Protein AF-A0A4R2CTI5-F1 (afdb_monomer)

Mean predicted aligned error: 12.17 Å

Foldseek 3Di:
DDDDDDLVNVLCVPVNPLLCPVVPPRPPVSVVVSVVSVVVVVQCVPVVSVVVVVVVVVVCPDVVVVVVVLVVVVPDPDQAEAEAEPQEPDDDHPPPHHYDYDYPDYGCCCVVPVVVVVVVVVVVVVVVVVVPDD

Radius of gyration: 20.15 Å; Cα contacts (8 Å, |Δi|>4): 91; chains: 1; bounding box: 47×41×54 Å

Structure (mmCIF, N/CA/C/O backbone):
data_AF-A0A4R2CTI5-F1
#
_entry.id   AF-A0A4R2CTI5-F1
#
loop_
_atom_site.group_PDB
_atom_site.id
_atom_site.type_symbol
_atom_site.label_atom_id
_atom_site.label_alt_id
_atom_site.label_comp_id
_atom_site.label_asym_id
_atom_site.label_entity_id
_atom_site.label_seq_id
_atom_site.pdbx_PDB_ins_code
_atom_site.Cartn_x
_atom_site.Cartn_y
_atom_site.Cartn_z
_atom_site.occupancy
_atom_site.B_iso_or_equiv
_atom_site.auth_seq_id
_atom_site.auth_comp_id
_atom_site.auth_asym_id
_atom_site.auth_atom_id
_atom_site.pdbx_PDB_model_num
ATOM 1 N N . MET A 1 1 ? 23.132 12.327 -16.224 1.00 40.50 1 MET A N 1
ATOM 2 C CA . MET A 1 1 ? 23.063 11.162 -17.136 1.00 40.50 1 MET A CA 1
ATOM 3 C C . MET A 1 1 ? 22.139 10.116 -16.523 1.00 40.50 1 MET A C 1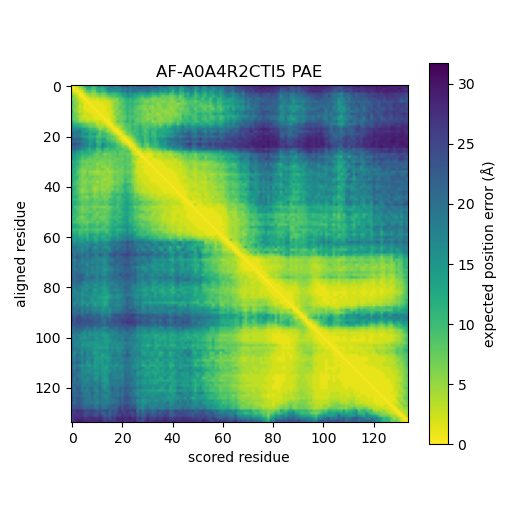
ATOM 5 O O . MET A 1 1 ? 22.465 9.605 -15.461 1.00 40.50 1 MET A O 1
ATOM 9 N N . LEU A 1 2 ? 20.987 9.822 -17.137 1.00 46.06 2 LEU A N 1
ATOM 10 C CA . LEU A 1 2 ? 20.134 8.698 -16.720 1.00 46.06 2 LEU A CA 1
ATOM 11 C C . LEU A 1 2 ? 20.838 7.384 -17.089 1.00 46.06 2 LEU A C 1
ATOM 13 O O . LEU A 1 2 ? 21.137 7.150 -18.261 1.00 46.06 2 LEU A O 1
ATOM 17 N N . ARG A 1 3 ? 21.144 6.547 -16.093 1.00 54.00 3 ARG A N 1
ATOM 18 C CA . ARG A 1 3 ? 21.716 5.210 -16.308 1.00 54.00 3 ARG A CA 1
ATOM 19 C C . ARG A 1 3 ? 20.705 4.361 -17.087 1.00 54.00 3 ARG A C 1
ATOM 21 O O . ARG A 1 3 ? 19.552 4.256 -16.680 1.00 54.00 3 ARG A O 1
ATOM 28 N N . ARG A 1 4 ? 21.127 3.745 -18.196 1.00 66.31 4 ARG A N 1
ATOM 29 C CA . ARG A 1 4 ? 20.318 2.730 -18.888 1.00 66.31 4 ARG A CA 1
ATOM 30 C C . ARG A 1 4 ? 20.323 1.459 -18.042 1.00 66.31 4 ARG A C 1
ATOM 32 O O . ARG A 1 4 ? 21.365 0.822 -17.930 1.00 66.31 4 ARG A O 1
ATOM 39 N N . ALA A 1 5 ? 19.183 1.120 -17.448 1.00 68.56 5 ALA A N 1
ATOM 40 C CA . ALA A 1 5 ? 18.992 -0.166 -16.789 1.00 68.56 5 ALA A CA 1
ATOM 41 C C . ALA A 1 5 ? 18.696 -1.251 -17.837 1.00 68.56 5 ALA A C 1
ATOM 43 O O . ALA A 1 5 ? 17.929 -1.022 -18.776 1.00 68.56 5 ALA A O 1
ATOM 44 N N . THR A 1 6 ? 19.308 -2.425 -17.698 1.00 77.00 6 THR A N 1
ATOM 45 C CA . THR A 1 6 ? 18.967 -3.606 -18.503 1.00 77.00 6 THR A CA 1
ATOM 46 C C . THR A 1 6 ? 17.668 -4.238 -17.998 1.00 77.00 6 THR A C 1
ATOM 48 O O . THR A 1 6 ? 17.262 -4.022 -16.859 1.00 77.00 6 THR A O 1
ATOM 51 N N . VAL A 1 7 ? 17.011 -5.054 -18.829 1.00 70.56 7 VAL A N 1
ATOM 52 C CA . VAL A 1 7 ? 15.808 -5.810 -18.425 1.00 70.56 7 VAL A CA 1
ATOM 53 C C . VAL A 1 7 ? 16.090 -6.673 -17.193 1.00 70.56 7 VAL A C 1
ATOM 55 O O . VAL A 1 7 ? 15.281 -6.700 -16.276 1.00 70.56 7 VAL A O 1
ATOM 58 N N . ALA A 1 8 ? 17.263 -7.311 -17.136 1.00 67.62 8 ALA A N 1
ATOM 59 C CA . ALA A 1 8 ? 17.686 -8.109 -15.989 1.00 67.62 8 ALA A CA 1
ATOM 60 C C . ALA A 1 8 ? 17.825 -7.267 -14.710 1.00 67.62 8 ALA A C 1
ATOM 62 O O . ALA A 1 8 ? 17.369 -7.686 -13.652 1.00 67.62 8 ALA A O 1
ATOM 63 N N . GLN A 1 9 ? 18.382 -6.055 -14.809 1.00 70.81 9 GLN A N 1
ATOM 64 C CA . GLN A 1 9 ? 18.470 -5.123 -13.678 1.00 70.81 9 GLN A CA 1
ATOM 65 C C . GLN A 1 9 ? 17.087 -4.635 -13.228 1.00 70.81 9 GLN A C 1
ATOM 67 O O . GLN A 1 9 ? 16.840 -4.497 -12.033 1.00 70.81 9 GLN A O 1
ATOM 72 N N . LEU A 1 10 ? 16.172 -4.398 -14.173 1.00 71.00 10 LEU A N 1
ATOM 73 C CA . LEU A 1 10 ? 14.801 -3.998 -13.863 1.00 71.00 10 LEU A CA 1
ATOM 74 C C . LEU A 1 10 ? 14.026 -5.140 -13.191 1.00 71.00 10 LEU A C 1
ATOM 76 O O . LEU A 1 10 ? 13.362 -4.920 -12.185 1.00 71.00 10 LEU A O 1
ATOM 80 N N . ALA A 1 11 ? 14.157 -6.363 -13.709 1.00 68.75 11 ALA A N 1
ATOM 81 C CA . ALA A 1 11 ? 13.564 -7.562 -13.126 1.00 68.75 11 ALA A CA 1
ATOM 82 C C . ALA A 1 11 ? 14.097 -7.819 -11.714 1.00 68.75 11 ALA A C 1
ATOM 84 O O . 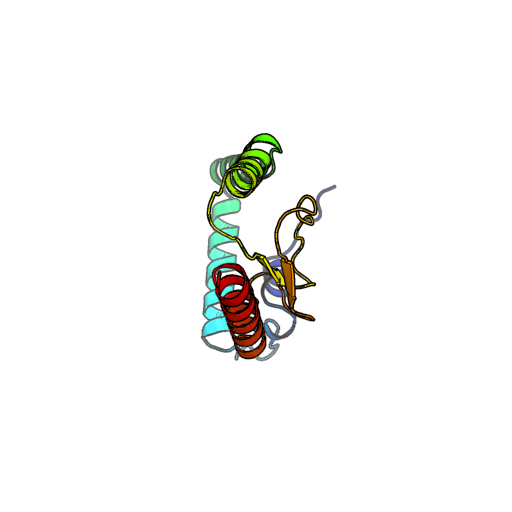ALA A 1 11 ? 13.306 -8.039 -10.804 1.00 68.75 11 ALA A O 1
ATOM 85 N N . GLN A 1 12 ? 15.407 -7.678 -11.501 1.00 71.12 12 GLN A N 1
ATOM 86 C CA . GLN A 1 12 ? 16.012 -7.778 -10.175 1.00 71.12 12 GLN A CA 1
ATOM 87 C C . GLN A 1 12 ? 15.463 -6.719 -9.207 1.00 71.12 12 GLN A C 1
ATOM 89 O O . GLN A 1 12 ? 15.169 -7.031 -8.057 1.00 71.12 12 GLN A O 1
ATOM 94 N N . SER A 1 13 ? 15.295 -5.476 -9.667 1.00 70.88 13 SER A N 1
ATOM 95 C CA . SER A 1 13 ? 14.777 -4.382 -8.839 1.00 70.88 13 SER A CA 1
ATOM 96 C C . SER A 1 13 ? 13.286 -4.511 -8.509 1.00 70.88 13 SER A C 1
ATOM 98 O O . SER A 1 13 ? 12.866 -3.990 -7.482 1.00 70.88 13 SER A O 1
ATOM 100 N N . LEU A 1 14 ? 12.487 -5.137 -9.379 1.00 68.69 14 LEU A N 1
ATOM 101 C CA . LEU A 1 14 ? 11.030 -5.247 -9.223 1.00 68.69 14 LEU A CA 1
ATOM 102 C C . LEU A 1 14 ? 10.587 -6.561 -8.566 1.00 68.69 14 LEU A C 1
ATOM 104 O O . LEU A 1 14 ? 9.584 -6.576 -7.863 1.00 68.69 14 LEU A O 1
ATOM 108 N N . LEU A 1 15 ? 11.311 -7.655 -8.814 1.00 71.56 15 LEU A N 1
ATOM 109 C CA . LEU A 1 15 ? 10.952 -9.012 -8.384 1.00 71.56 15 LEU A CA 1
ATOM 110 C C . LEU A 1 15 ? 11.887 -9.557 -7.291 1.00 71.56 15 LEU A C 1
ATOM 112 O O . LEU A 1 15 ? 11.633 -10.624 -6.740 1.00 71.56 15 LEU A O 1
ATOM 116 N N . GLY A 1 16 ? 12.972 -8.845 -6.975 1.00 66.25 16 GLY A N 1
ATOM 117 C CA . GLY A 1 16 ? 13.956 -9.262 -5.980 1.00 66.25 16 GLY A CA 1
ATOM 118 C C . GLY A 1 16 ? 14.985 -10.285 -6.496 1.00 66.25 16 GLY A C 1
ATOM 119 O O . GLY A 1 16 ? 14.975 -10.678 -7.671 1.00 66.25 16 GLY A O 1
ATOM 120 N N . PRO A 1 17 ? 15.916 -10.719 -5.623 1.00 62.03 17 PRO A N 1
ATOM 121 C CA . PRO A 1 17 ? 17.071 -11.544 -5.994 1.00 62.03 17 PRO A CA 1
ATOM 122 C C . PRO A 1 17 ? 16.701 -12.966 -6.444 1.00 62.03 17 PRO A C 1
ATOM 124 O O . PRO A 1 17 ? 17.439 -13.554 -7.226 1.00 62.03 17 PRO A O 1
ATOM 127 N N . ALA A 1 18 ? 15.538 -13.484 -6.031 1.00 56.62 18 ALA A N 1
ATOM 128 C CA . ALA A 1 18 ? 15.026 -14.796 -6.446 1.00 56.62 18 ALA A CA 1
ATOM 129 C C . ALA A 1 18 ? 14.680 -14.877 -7.949 1.00 56.62 18 ALA A C 1
ATOM 131 O O . ALA A 1 18 ? 14.482 -15.960 -8.485 1.00 56.62 18 ALA A O 1
ATOM 132 N N . SER A 1 19 ? 14.637 -13.739 -8.653 1.00 56.59 19 SER A N 1
ATOM 133 C CA . SER A 1 19 ? 14.409 -13.698 -10.102 1.00 56.59 19 SER A CA 1
ATOM 134 C C . SER A 1 19 ? 15.647 -14.042 -10.941 1.00 56.59 19 SER A C 1
ATOM 136 O O . SER A 1 19 ? 15.551 -14.098 -12.169 1.00 56.59 19 SER A O 1
ATOM 138 N N . LEU A 1 20 ? 16.810 -14.241 -10.314 1.00 55.44 20 LEU A N 1
ATOM 139 C CA . LEU A 1 20 ? 18.082 -14.587 -10.949 1.00 55.44 20 LEU A CA 1
ATOM 140 C C . LEU A 1 20 ? 18.446 -16.045 -10.659 1.00 55.44 20 LEU A C 1
ATOM 142 O O . LEU A 1 20 ? 19.509 -16.306 -10.113 1.00 55.44 20 LEU A O 1
ATOM 146 N N . ASP A 1 21 ? 17.580 -16.994 -11.001 1.00 59.00 21 ASP A N 1
ATOM 147 C CA . ASP A 1 21 ? 18.015 -18.389 -11.014 1.00 59.00 21 ASP A CA 1
ATOM 148 C C . ASP A 1 21 ? 18.968 -18.587 -12.216 1.00 59.00 21 ASP A C 1
ATOM 150 O O . ASP A 1 21 ? 18.533 -18.381 -13.362 1.00 59.00 21 ASP A O 1
ATOM 154 N N . PRO A 1 22 ? 20.271 -18.873 -12.004 1.00 54.06 22 PRO A N 1
ATOM 155 C CA . PRO A 1 22 ? 21.247 -19.010 -13.088 1.00 54.06 22 PRO A CA 1
ATOM 156 C C . PRO A 1 22 ? 20.978 -20.238 -13.967 1.00 54.06 22 PRO A C 1
ATOM 158 O O . PRO A 1 22 ? 21.374 -20.237 -15.131 1.00 54.06 22 PRO A O 1
ATOM 161 N N . ASP A 1 23 ? 20.244 -21.225 -13.447 1.00 60.41 23 ASP A N 1
ATOM 162 C CA . ASP A 1 23 ? 19.910 -22.471 -14.145 1.00 60.41 23 ASP A CA 1
ATOM 163 C C . ASP A 1 23 ? 18.650 -22.351 -15.023 1.00 60.41 23 ASP A C 1
ATOM 165 O O . ASP A 1 23 ? 18.250 -23.298 -15.699 1.00 60.41 23 ASP A O 1
ATOM 169 N N . GLY A 1 24 ? 18.009 -21.176 -15.052 1.00 53.53 24 GLY A N 1
ATOM 170 C CA . GLY A 1 24 ? 16.873 -20.897 -15.935 1.00 53.53 24 GLY A CA 1
ATOM 171 C C . GLY A 1 24 ? 15.551 -21.556 -15.525 1.00 53.53 24 GLY A C 1
ATOM 172 O O . GLY A 1 24 ? 14.536 -21.298 -16.172 1.00 53.53 24 GLY A O 1
ATOM 173 N N . ILE A 1 25 ? 15.520 -22.329 -14.436 1.00 56.41 25 ILE A N 1
ATOM 174 C CA . ILE A 1 25 ? 14.303 -22.947 -13.887 1.00 56.41 25 ILE A CA 1
ATOM 175 C C . ILE A 1 25 ? 13.675 -22.006 -12.848 1.00 56.41 25 ILE A C 1
ATOM 177 O O . ILE A 1 25 ? 13.484 -22.344 -11.686 1.00 56.41 25 ILE A O 1
ATOM 181 N N . GLY A 1 26 ? 13.356 -20.780 -13.267 1.00 61.16 26 GLY A N 1
ATOM 182 C CA . GLY A 1 26 ? 12.501 -19.919 -12.451 1.00 61.16 26 GLY A CA 1
ATOM 183 C C . GLY A 1 26 ? 11.112 -20.547 -12.304 1.00 61.16 26 GLY A C 1
ATOM 184 O O . GLY A 1 26 ? 10.660 -21.275 -13.190 1.00 61.16 26 GLY A O 1
ATOM 185 N N . SER A 1 27 ? 10.397 -20.244 -11.215 1.00 70.62 27 SER A N 1
ATOM 186 C CA . SER A 1 27 ? 8.980 -20.618 -11.122 1.00 70.62 27 SER A CA 1
ATOM 187 C C . SER A 1 27 ? 8.215 -20.105 -12.359 1.00 70.62 27 SER A C 1
ATOM 189 O O . SER A 1 27 ? 8.575 -19.055 -12.908 1.00 70.62 27 SER A O 1
ATOM 191 N N . PRO A 1 28 ? 7.145 -20.786 -12.810 1.00 74.31 28 PRO A N 1
ATOM 192 C CA . PRO A 1 28 ? 6.339 -20.318 -13.943 1.00 74.31 28 PRO A CA 1
ATOM 193 C C . PRO A 1 28 ? 5.847 -18.871 -13.755 1.00 74.31 28 PRO A C 1
ATOM 195 O O . PRO A 1 28 ? 5.777 -18.105 -14.715 1.00 74.31 28 PRO A O 1
ATOM 198 N N . GLU A 1 29 ? 5.598 -18.459 -12.510 1.00 73.62 29 GLU A N 1
ATOM 199 C CA . GLU A 1 29 ? 5.262 -17.080 -12.139 1.00 73.62 29 GLU A CA 1
ATOM 200 C C . GLU A 1 29 ? 6.418 -16.100 -12.401 1.00 73.62 29 GLU A C 1
ATOM 202 O O . GLU A 1 29 ? 6.215 -15.027 -12.971 1.00 73.62 29 GLU A O 1
ATOM 207 N N . THR A 1 30 ? 7.650 -16.485 -12.059 1.00 72.44 30 THR A N 1
ATOM 208 C CA . THR A 1 30 ? 8.858 -15.682 -12.311 1.00 72.44 30 THR A CA 1
ATOM 209 C C . THR A 1 30 ? 9.112 -15.519 -13.810 1.00 72.44 30 THR A C 1
ATOM 211 O O . THR A 1 30 ? 9.486 -14.438 -14.275 1.00 72.44 30 THR A O 1
ATOM 214 N N . GLN A 1 31 ? 8.873 -16.573 -14.593 1.00 75.88 31 GLN A N 1
ATOM 215 C CA . GLN A 1 31 ? 9.022 -16.529 -16.046 1.00 75.88 31 GLN A CA 1
ATOM 216 C C . GLN A 1 31 ? 7.943 -15.663 -16.711 1.00 75.88 31 GLN A C 1
ATOM 218 O O . GLN A 1 31 ? 8.262 -14.847 -17.580 1.00 75.88 31 GLN A O 1
ATOM 223 N N . ALA A 1 32 ? 6.689 -15.767 -16.265 1.00 79.31 32 ALA A N 1
ATOM 224 C CA . ALA A 1 32 ? 5.610 -14.894 -16.720 1.00 79.31 32 ALA A CA 1
ATOM 225 C C . ALA A 1 32 ? 5.906 -13.416 -16.409 1.00 79.31 32 ALA A C 1
ATOM 227 O O . ALA A 1 32 ? 5.747 -12.552 -17.276 1.00 79.31 32 ALA A O 1
ATOM 228 N N . ALA A 1 33 ? 6.416 -13.124 -15.208 1.00 76.44 33 ALA A N 1
ATOM 229 C CA . ALA A 1 33 ? 6.816 -11.776 -14.819 1.00 76.44 33 ALA A CA 1
ATOM 230 C C . ALA A 1 33 ? 7.960 -11.234 -15.696 1.00 76.44 33 ALA A C 1
ATOM 232 O O . ALA A 1 33 ? 7.899 -10.093 -16.155 1.00 76.44 33 ALA A O 1
ATOM 233 N N . ARG A 1 34 ? 8.972 -12.054 -16.011 1.00 77.50 34 ARG A N 1
ATOM 234 C CA . ARG A 1 34 ? 10.053 -11.680 -16.942 1.00 77.50 34 ARG A CA 1
ATOM 235 C C . ARG A 1 34 ? 9.530 -11.346 -18.338 1.00 77.50 34 ARG A C 1
ATOM 237 O O . ARG A 1 34 ? 9.867 -10.287 -18.865 1.00 77.50 34 ARG A O 1
ATOM 244 N N . HIS A 1 35 ? 8.666 -12.188 -18.904 1.00 83.31 35 HIS A N 1
ATOM 245 C CA . HIS A 1 35 ? 8.054 -11.919 -20.208 1.00 83.31 35 HIS A CA 1
ATOM 246 C C . HIS A 1 35 ? 7.227 -10.628 -20.210 1.00 83.31 35 HIS A C 1
ATOM 248 O O . HIS A 1 35 ? 7.295 -9.848 -21.165 1.00 83.31 35 HIS A O 1
ATOM 254 N N . ALA A 1 36 ? 6.485 -10.358 -19.133 1.00 82.19 36 ALA A N 1
ATOM 255 C CA . ALA A 1 36 ? 5.746 -9.109 -18.985 1.00 82.19 36 ALA A CA 1
ATOM 256 C C . ALA A 1 36 ? 6.686 -7.888 -18.981 1.00 82.19 36 ALA A C 1
ATOM 258 O O . ALA A 1 36 ? 6.421 -6.902 -19.675 1.00 82.19 36 ALA A O 1
ATOM 259 N N . ILE A 1 37 ? 7.816 -7.969 -18.270 1.00 81.62 37 ILE A N 1
ATOM 260 C CA . ILE A 1 37 ? 8.823 -6.899 -18.221 1.00 81.62 37 ILE A CA 1
ATOM 261 C C . ILE A 1 37 ? 9.479 -6.689 -19.594 1.00 81.62 37 ILE A C 1
ATOM 263 O O . ILE A 1 37 ? 9.634 -5.547 -20.027 1.00 81.62 37 ILE A O 1
ATOM 267 N N . GLU A 1 38 ? 9.836 -7.754 -20.313 1.00 83.81 38 GLU A N 1
ATOM 268 C CA . GLU A 1 38 ? 10.414 -7.664 -21.663 1.00 83.81 38 GLU A CA 1
ATOM 269 C C . GLU A 1 38 ? 9.455 -7.028 -22.671 1.00 83.81 38 GLU A C 1
ATOM 271 O O . GLU A 1 38 ? 9.849 -6.161 -23.463 1.00 83.81 38 GLU A O 1
ATOM 276 N N . SER A 1 39 ? 8.182 -7.419 -22.618 1.00 84.94 39 SER A N 1
ATOM 277 C CA . SER A 1 39 ? 7.124 -6.838 -23.442 1.00 84.94 39 SER A CA 1
ATOM 278 C C . SER A 1 39 ? 6.942 -5.347 -23.138 1.00 84.94 39 SER A C 1
ATOM 280 O O . SER A 1 39 ? 6.941 -4.513 -24.051 1.00 84.94 39 SER A O 1
ATOM 282 N N . ALA A 1 40 ? 6.888 -4.976 -21.855 1.00 84.00 40 ALA A N 1
ATOM 283 C CA . ALA A 1 40 ? 6.802 -3.582 -21.428 1.00 84.00 40 ALA A CA 1
ATOM 284 C C . ALA A 1 40 ? 8.020 -2.763 -21.890 1.00 84.00 40 ALA A C 1
ATOM 286 O O . ALA A 1 40 ? 7.864 -1.688 -22.475 1.00 84.00 40 ALA A O 1
ATOM 287 N N . ALA A 1 41 ? 9.235 -3.291 -21.715 1.00 85.44 41 ALA A N 1
ATOM 288 C CA . ALA A 1 41 ? 10.464 -2.650 -22.174 1.00 85.44 41 ALA A CA 1
ATOM 289 C C . ALA A 1 41 ? 10.464 -2.449 -23.696 1.00 85.44 41 ALA A C 1
ATOM 291 O O . ALA A 1 41 ? 10.879 -1.398 -24.188 1.00 85.44 41 ALA A O 1
ATOM 292 N N . THR A 1 42 ? 9.955 -3.423 -24.450 1.00 88.06 42 THR A N 1
ATOM 293 C CA . THR A 1 42 ? 9.833 -3.339 -25.910 1.00 88.06 42 THR A CA 1
ATOM 294 C C . THR A 1 42 ? 8.861 -2.239 -26.331 1.00 88.06 42 THR A C 1
ATOM 296 O O . THR A 1 42 ? 9.186 -1.446 -27.219 1.00 88.06 42 THR A O 1
ATOM 299 N N . HIS A 1 43 ? 7.710 -2.114 -25.666 1.00 84.31 43 HIS A N 1
ATOM 300 C CA . HIS A 1 43 ? 6.775 -1.018 -25.921 1.00 84.31 43 HIS A CA 1
ATOM 301 C C . HIS A 1 43 ? 7.386 0.353 -25.616 1.00 84.31 43 HIS A C 1
ATOM 303 O O . HIS A 1 43 ? 7.242 1.276 -26.421 1.00 84.31 43 HIS A O 1
ATOM 309 N N . LEU A 1 44 ? 8.133 0.479 -24.517 1.00 86.56 44 LEU A N 1
ATOM 310 C CA . LEU A 1 44 ? 8.784 1.728 -24.115 1.00 86.56 44 LEU A CA 1
ATOM 311 C C . LEU A 1 44 ? 9.970 2.133 -25.005 1.00 86.56 44 LEU A C 1
ATOM 313 O O . LEU A 1 44 ? 10.400 3.279 -24.945 1.00 86.56 44 LEU A O 1
ATOM 317 N N . ARG A 1 45 ? 10.479 1.261 -25.886 1.00 85.94 45 ARG A N 1
ATOM 318 C CA . ARG A 1 45 ? 11.472 1.661 -26.905 1.00 85.94 45 ARG A CA 1
ATOM 319 C C . ARG A 1 45 ? 10.874 2.545 -28.001 1.00 85.94 45 ARG A C 1
ATOM 321 O O . ARG A 1 45 ? 11.617 3.237 -28.692 1.00 85.94 45 ARG A O 1
ATOM 328 N N . ARG A 1 46 ? 9.546 2.546 -28.174 1.00 89.12 46 ARG A N 1
ATOM 329 C CA . ARG A 1 46 ? 8.869 3.415 -29.147 1.00 89.12 46 ARG A CA 1
ATOM 330 C C . ARG A 1 46 ? 8.796 4.844 -28.586 1.00 89.12 46 ARG A C 1
ATOM 332 O O . ARG A 1 46 ? 8.163 5.029 -27.544 1.00 89.12 46 ARG A O 1
ATOM 339 N N . PRO A 1 47 ? 9.329 5.872 -29.277 1.00 83.44 47 PRO A N 1
ATOM 340 C CA . PRO A 1 47 ? 9.396 7.238 -28.744 1.00 83.44 47 PRO A CA 1
ATOM 341 C C . PRO A 1 47 ? 8.041 7.793 -28.281 1.00 83.44 47 PRO A C 1
ATOM 343 O O . PRO A 1 47 ? 7.938 8.408 -27.222 1.00 83.44 47 PRO A O 1
ATOM 346 N N . GLY A 1 48 ? 6.972 7.520 -29.038 1.00 90.38 48 GLY A N 1
ATOM 347 C CA . GLY A 1 48 ? 5.619 7.964 -28.694 1.00 90.38 48 GLY A CA 1
ATOM 348 C C . GLY A 1 48 ? 4.995 7.238 -27.496 1.00 90.38 48 GLY A C 1
ATOM 349 O O . GLY A 1 48 ? 4.146 7.814 -26.818 1.00 90.38 48 GLY A O 1
ATOM 350 N N . ALA A 1 49 ? 5.385 5.992 -27.218 1.00 86.88 49 ALA A N 1
ATOM 351 C CA . ALA A 1 49 ? 4.950 5.276 -26.018 1.00 86.88 49 ALA A CA 1
ATOM 352 C C . ALA A 1 49 ? 5.731 5.770 -24.798 1.00 86.88 49 ALA A C 1
ATOM 354 O O . ALA A 1 49 ? 5.115 6.182 -23.823 1.00 86.88 49 ALA A O 1
ATOM 355 N N . ALA A 1 50 ? 7.062 5.861 -24.910 1.00 86.75 50 ALA A N 1
ATOM 356 C CA . ALA A 1 50 ? 7.925 6.403 -23.863 1.00 86.75 50 ALA A CA 1
ATOM 357 C C . ALA A 1 50 ? 7.469 7.791 -23.401 1.00 86.75 50 ALA A C 1
ATOM 359 O O . ALA A 1 50 ? 7.291 8.014 -22.208 1.00 86.75 50 ALA A O 1
ATOM 360 N N . ARG A 1 51 ? 7.223 8.710 -24.349 1.00 88.62 51 ARG A N 1
ATOM 361 C CA . ARG A 1 51 ? 6.790 10.077 -24.036 1.00 88.62 51 ARG A CA 1
ATOM 362 C C . ARG A 1 51 ? 5.442 10.103 -23.318 1.00 88.62 51 ARG A C 1
ATOM 364 O O . ARG A 1 51 ? 5.302 10.830 -22.346 1.00 88.62 51 ARG A O 1
ATOM 371 N N . ARG A 1 52 ? 4.462 9.316 -23.776 1.00 88.88 52 ARG A N 1
ATOM 372 C CA . ARG A 1 52 ? 3.130 9.261 -23.150 1.00 88.88 52 ARG A CA 1
ATOM 373 C C . ARG A 1 52 ? 3.182 8.647 -21.758 1.00 88.88 52 ARG A C 1
ATOM 375 O O . ARG A 1 52 ? 2.612 9.214 -20.840 1.00 88.88 52 ARG A O 1
ATOM 382 N N . THR A 1 53 ? 3.906 7.544 -21.588 1.00 88.69 53 THR A N 1
ATOM 383 C CA . THR A 1 53 ? 4.092 6.929 -20.272 1.00 88.69 53 THR A CA 1
ATOM 384 C C . THR A 1 53 ? 4.822 7.873 -19.322 1.00 88.69 53 THR A C 1
ATOM 386 O O . THR A 1 53 ? 4.394 8.028 -18.185 1.00 88.69 53 THR A O 1
ATOM 389 N N . ALA A 1 54 ? 5.876 8.556 -19.779 1.00 87.75 54 ALA A N 1
ATOM 390 C CA . ALA A 1 54 ? 6.575 9.553 -18.973 1.00 87.75 54 ALA A CA 1
ATOM 391 C C . ALA A 1 54 ? 5.660 10.723 -18.584 1.00 87.75 54 ALA A C 1
ATOM 393 O O . ALA A 1 54 ? 5.694 11.143 -17.433 1.00 87.75 54 ALA A O 1
ATOM 394 N N . GLN A 1 55 ? 4.820 11.203 -19.507 1.00 87.50 55 GLN A N 1
ATOM 395 C CA . GLN A 1 55 ? 3.836 12.247 -19.226 1.00 87.50 55 GLN A CA 1
ATOM 396 C C . GLN A 1 55 ? 2.818 11.786 -18.179 1.00 87.50 55 GLN A C 1
ATOM 398 O O . GLN A 1 55 ? 2.627 12.473 -17.189 1.00 87.50 55 GLN A O 1
ATOM 403 N N . TRP A 1 56 ? 2.237 10.593 -18.325 1.00 86.88 56 TRP A N 1
ATOM 404 C CA . TRP A 1 56 ? 1.299 10.055 -17.335 1.00 86.88 56 TRP A CA 1
ATOM 405 C C . TRP A 1 56 ? 1.932 9.865 -15.961 1.00 86.88 56 TRP A C 1
ATOM 407 O O . TRP A 1 56 ? 1.322 10.207 -14.954 1.00 86.88 56 TRP A O 1
ATOM 417 N N . LEU A 1 57 ? 3.162 9.349 -15.905 1.00 85.56 57 LEU A N 1
ATOM 418 C CA . LEU A 1 57 ? 3.895 9.230 -14.646 1.00 85.56 57 LEU A CA 1
ATOM 419 C C . LEU A 1 57 ? 4.191 10.607 -14.044 1.00 85.56 57 LEU A C 1
ATOM 421 O O . LEU A 1 57 ? 4.093 10.765 -12.831 1.00 85.56 57 LEU A O 1
ATOM 425 N N . HIS A 1 58 ? 4.538 11.596 -14.870 1.00 83.50 58 HIS A N 1
ATOM 426 C CA . HIS A 1 58 ? 4.751 12.972 -14.433 1.00 83.50 58 HIS A CA 1
ATOM 427 C C . HIS A 1 58 ? 3.467 13.585 -13.867 1.00 83.50 58 HIS A C 1
ATOM 429 O O . HIS A 1 58 ? 3.497 14.137 -12.772 1.00 83.50 58 HIS A O 1
ATOM 435 N N . ASP A 1 59 ? 2.343 13.417 -14.559 1.00 81.12 59 ASP A N 1
ATOM 436 C CA . ASP A 1 59 ? 1.035 13.930 -14.152 1.00 81.12 59 ASP A CA 1
ATOM 437 C C . ASP A 1 59 ? 0.553 13.266 -12.858 1.00 81.12 59 ASP A C 1
ATOM 439 O O . ASP A 1 59 ? 0.180 13.957 -11.915 1.00 81.12 59 ASP A O 1
ATOM 443 N N . ALA A 1 60 ? 0.701 11.945 -12.734 1.00 75.81 60 ALA A N 1
ATOM 444 C CA . ALA A 1 60 ? 0.395 11.213 -11.503 1.00 75.81 60 ALA A CA 1
ATOM 445 C C . ALA A 1 60 ? 1.301 11.606 -10.316 1.00 75.81 60 ALA A C 1
ATOM 447 O O . ALA A 1 60 ? 0.932 11.437 -9.152 1.00 75.81 60 ALA A O 1
ATOM 448 N N . GLN A 1 61 ? 2.504 12.124 -10.586 1.00 73.12 61 GLN A N 1
ATOM 449 C CA . GLN A 1 61 ? 3.396 12.665 -9.558 1.00 73.12 61 GLN A CA 1
ATOM 450 C C . GLN A 1 61 ? 3.010 14.089 -9.135 1.00 73.12 61 GLN A C 1
ATOM 452 O O . GLN A 1 61 ? 3.469 14.535 -8.073 1.00 73.12 61 GLN A O 1
ATOM 457 N N . GLN A 1 62 ? 2.200 14.807 -9.925 1.00 76.56 62 GLN A N 1
ATOM 458 C CA . GLN A 1 62 ? 1.835 16.185 -9.623 1.00 76.56 62 GLN A CA 1
ATOM 459 C C . GLN A 1 62 ? 1.075 16.263 -8.299 1.00 76.56 62 GLN A C 1
ATOM 461 O O . GLN A 1 62 ? 0.190 15.472 -7.973 1.00 76.56 62 GLN A O 1
ATOM 466 N N . ARG A 1 63 ? 1.446 17.265 -7.500 1.00 63.69 63 ARG A N 1
ATOM 467 C CA . ARG A 1 63 ? 0.936 17.447 -6.138 1.00 63.69 63 ARG A CA 1
ATOM 468 C C . ARG A 1 63 ? -0.579 17.662 -6.101 1.00 63.69 63 ARG A C 1
ATOM 470 O O . ARG A 1 63 ? -1.186 17.261 -5.117 1.00 63.69 63 ARG A O 1
ATOM 477 N N . ALA A 1 64 ? -1.151 18.244 -7.159 1.00 63.56 64 ALA A N 1
ATOM 478 C CA . ALA A 1 64 ? -2.586 18.488 -7.312 1.00 63.56 64 ALA A CA 1
ATOM 479 C C . ALA A 1 64 ? -3.404 17.183 -7.364 1.00 63.56 64 ALA A C 1
ATOM 481 O O . ALA A 1 64 ? -4.422 17.062 -6.685 1.00 63.56 64 ALA A O 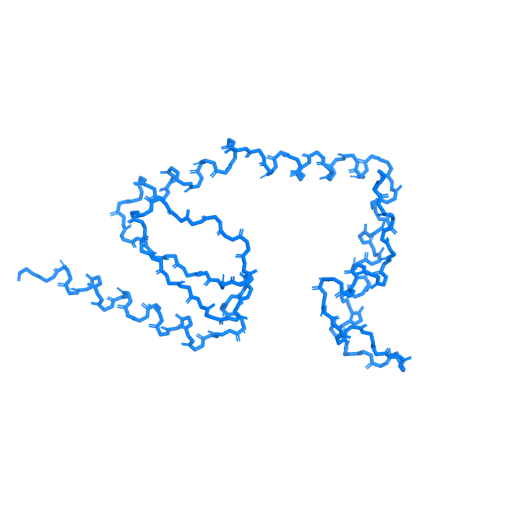1
ATOM 482 N N . GLU A 1 65 ? -2.905 16.167 -8.072 1.00 64.00 65 GLU A N 1
ATOM 483 C CA . GLU A 1 65 ? -3.537 14.842 -8.106 1.00 64.00 65 GLU A CA 1
ATOM 484 C C . GLU A 1 65 ? -3.405 14.124 -6.755 1.00 64.00 65 GLU A C 1
ATOM 486 O O . GLU A 1 65 ? -4.327 13.454 -6.300 1.00 64.00 65 GLU A O 1
ATOM 491 N N . ARG A 1 66 ? -2.291 14.325 -6.037 1.00 64.62 66 ARG A N 1
ATOM 492 C CA . ARG A 1 66 ? -2.080 13.752 -4.692 1.00 64.62 66 ARG A CA 1
ATOM 493 C C . ARG A 1 66 ? -2.821 14.485 -3.567 1.00 64.62 66 ARG A C 1
ATOM 495 O O . ARG A 1 66 ? -3.032 13.893 -2.508 1.00 64.62 66 ARG A O 1
ATOM 502 N N . SER A 1 67 ? -3.191 15.756 -3.741 1.00 65.56 67 SER A N 1
ATOM 503 C CA . SER A 1 67 ? -3.968 16.503 -2.739 1.00 65.56 67 SER A CA 1
ATOM 504 C C . SER A 1 67 ? -5.424 16.058 -2.681 1.00 65.56 67 SER A C 1
ATOM 506 O O . SER A 1 67 ? -5.993 16.042 -1.593 1.00 65.56 67 SER A O 1
ATOM 508 N N . ASN A 1 68 ? -5.991 15.624 -3.807 1.00 73.75 68 ASN A N 1
ATOM 509 C CA . ASN A 1 68 ? -7.398 15.249 -3.898 1.00 73.75 68 ASN A CA 1
ATOM 510 C C . ASN A 1 68 ? -7.755 14.039 -2.993 1.00 73.75 68 ASN A C 1
ATOM 512 O O . ASN A 1 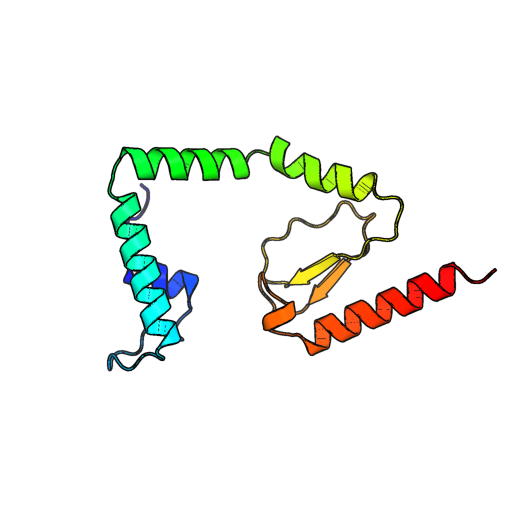68 ? -8.649 14.168 -2.158 1.00 73.75 68 ASN A O 1
ATOM 516 N N . PRO A 1 69 ? -7.001 12.917 -2.977 1.00 75.31 69 PRO A N 1
ATOM 517 C CA . PRO A 1 69 ? -7.249 11.824 -2.029 1.00 75.31 69 PRO A CA 1
ATOM 518 C C . PRO A 1 69 ? -7.130 12.226 -0.554 1.00 75.31 69 PRO A C 1
ATOM 520 O O . PRO A 1 69 ? -7.869 11.719 0.287 1.00 75.31 69 PRO A O 1
ATOM 523 N N . ARG A 1 70 ? -6.214 13.146 -0.220 1.00 77.94 70 ARG A N 1
ATOM 524 C CA . ARG A 1 70 ? -6.058 13.640 1.159 1.00 77.94 70 ARG A CA 1
ATOM 525 C C . ARG A 1 70 ? -7.259 14.473 1.589 1.00 77.94 70 ARG A C 1
ATOM 527 O O . ARG A 1 70 ? -7.719 14.350 2.717 1.00 77.94 70 ARG A O 1
ATOM 534 N N . GLU A 1 71 ? -7.773 15.305 0.696 1.00 80.00 71 GLU A N 1
ATOM 535 C CA . GLU A 1 71 ? -8.974 16.100 0.939 1.00 80.00 71 GLU A CA 1
ATOM 536 C C . GLU A 1 71 ? -10.234 15.229 1.049 1.00 80.00 71 GLU A C 1
ATOM 538 O O . GLU A 1 71 ? -11.062 15.441 1.937 1.00 80.00 71 GLU A O 1
ATOM 543 N N . LEU A 1 72 ? -10.336 14.177 0.234 1.00 82.50 72 LEU A N 1
ATOM 544 C CA . LEU A 1 72 ? -11.393 13.171 0.355 1.00 82.50 72 LEU A CA 1
ATOM 545 C C . LEU A 1 72 ? -11.328 12.426 1.695 1.00 82.50 72 LEU A C 1
ATOM 547 O O . LEU A 1 72 ? -12.354 12.253 2.346 1.00 82.50 72 LEU A O 1
ATOM 551 N N . LEU A 1 73 ? -10.133 12.044 2.155 1.00 83.06 73 LEU A N 1
ATOM 552 C CA . LEU A 1 73 ? -9.963 11.429 3.475 1.00 83.06 73 LEU A CA 1
ATOM 553 C C . LEU A 1 73 ? -10.360 12.381 4.613 1.00 83.06 73 LEU A C 1
ATOM 555 O O . LEU A 1 73 ? -11.038 11.955 5.541 1.00 83.06 73 LEU A O 1
ATOM 559 N N . ARG A 1 74 ? -10.016 13.673 4.521 1.00 81.88 74 ARG A N 1
ATOM 560 C CA . ARG A 1 74 ? -10.411 14.694 5.515 1.00 81.88 74 ARG A CA 1
ATOM 561 C C . ARG A 1 74 ? -11.911 14.952 5.567 1.00 81.88 74 ARG A C 1
ATOM 563 O O . ARG A 1 74 ? -12.441 15.263 6.626 1.00 81.88 74 ARG A O 1
ATOM 570 N N . SER A 1 75 ? -12.576 14.895 4.418 1.00 84.75 75 SER A N 1
ATOM 571 C CA . SER A 1 75 ? -14.021 15.127 4.309 1.00 84.75 75 SER A CA 1
ATOM 572 C C . SER A 1 75 ? -14.850 13.862 4.559 1.00 84.75 75 SER A C 1
ATOM 574 O O . SER A 1 75 ? -16.082 13.931 4.613 1.00 84.75 75 SER A O 1
ATOM 576 N N . CYS A 1 76 ? -14.192 12.714 4.749 1.00 83.94 76 CYS A N 1
ATOM 577 C CA . CYS A 1 76 ? -14.836 11.448 5.048 1.00 83.94 76 CYS A CA 1
ATOM 578 C C . CYS A 1 76 ? -15.516 11.503 6.423 1.00 83.94 76 CYS A C 1
ATOM 580 O O . CYS A 1 76 ? -14.870 11.679 7.452 1.00 83.94 76 CYS A O 1
ATOM 582 N N . ARG A 1 77 ? -16.844 11.344 6.443 1.00 83.88 77 ARG A N 1
ATOM 583 C CA . ARG A 1 77 ? -17.644 11.377 7.681 1.00 83.88 77 ARG A CA 1
ATOM 584 C C . ARG A 1 77 ? -17.653 10.053 8.440 1.00 83.88 77 ARG A C 1
ATOM 586 O O . ARG A 1 77 ? -18.158 10.010 9.556 1.00 83.88 77 ARG A O 1
ATOM 593 N N . VAL A 1 78 ? -17.145 8.983 7.829 1.00 85.62 78 VAL A N 1
ATOM 594 C CA . VAL A 1 78 ? -17.018 7.677 8.480 1.00 85.62 78 VAL A CA 1
ATOM 595 C C . VAL A 1 78 ? -15.597 7.498 9.013 1.00 85.62 78 VAL A C 1
ATOM 597 O O . VAL A 1 78 ? -14.651 7.962 8.369 1.00 85.62 78 VAL A O 1
ATOM 600 N N . PRO A 1 79 ? -15.414 6.816 10.157 1.00 85.50 79 PRO A N 1
ATOM 601 C CA . PRO A 1 79 ? -14.086 6.524 10.679 1.00 85.50 79 PRO A CA 1
ATOM 602 C C . PRO A 1 79 ? -13.248 5.745 9.658 1.00 85.50 79 PRO A C 1
ATOM 604 O O . PRO A 1 79 ? -13.554 4.603 9.319 1.00 85.50 79 PRO A O 1
ATOM 607 N N . ALA A 1 80 ? -12.177 6.367 9.168 1.00 87.69 80 ALA A N 1
ATOM 608 C CA . ALA A 1 80 ? -11.222 5.738 8.265 1.00 87.69 80 ALA A CA 1
ATOM 609 C C . ALA A 1 80 ? -9.990 5.243 9.037 1.00 87.69 80 ALA A C 1
ATOM 611 O O . ALA A 1 80 ? -9.487 5.921 9.941 1.00 87.69 80 ALA A O 1
ATOM 612 N N . HIS A 1 81 ? -9.493 4.069 8.648 1.00 91.06 81 HIS A N 1
ATOM 613 C CA . HIS A 1 81 ? -8.249 3.493 9.148 1.00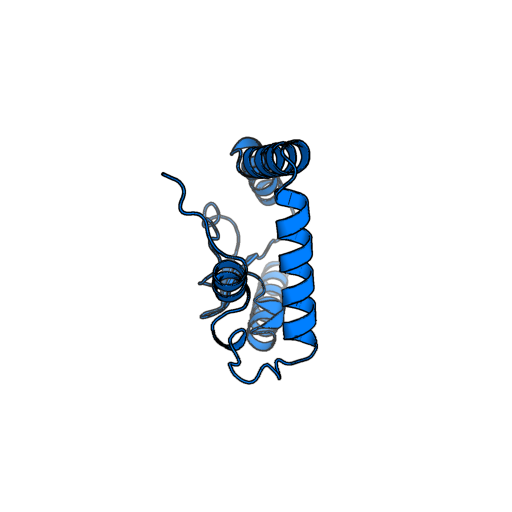 91.06 81 HIS A CA 1
ATOM 614 C C . HIS A 1 81 ? -7.356 3.100 7.978 1.00 91.06 81 HIS A C 1
ATOM 616 O O . HIS A 1 81 ? -7.759 2.334 7.103 1.00 91.06 81 HIS A O 1
ATOM 622 N N . LEU A 1 82 ? -6.144 3.639 7.965 1.00 91.62 82 LEU A N 1
ATOM 623 C CA . LEU A 1 82 ? -5.131 3.341 6.967 1.00 91.62 82 LEU A CA 1
ATOM 624 C C . LEU A 1 82 ? -4.209 2.247 7.502 1.00 91.62 82 LEU A C 1
ATOM 626 O O . LEU A 1 82 ? -3.690 2.349 8.611 1.00 91.62 82 LEU A O 1
ATOM 630 N N . ILE A 1 83 ? -3.986 1.211 6.697 1.00 93.69 83 ILE A N 1
ATOM 631 C CA . ILE A 1 83 ? -3.022 0.148 6.985 1.00 93.69 83 ILE A CA 1
ATOM 632 C C . ILE A 1 83 ? -1.973 0.185 5.884 1.00 93.69 83 ILE A C 1
ATOM 634 O O . ILE A 1 83 ? -2.310 0.036 4.710 1.00 93.69 83 ILE A O 1
ATOM 638 N N . VAL A 1 84 ? -0.715 0.402 6.256 1.00 93.88 84 VAL A N 1
ATOM 639 C CA . VAL A 1 84 ? 0.399 0.566 5.310 1.00 93.88 84 VAL A CA 1
ATOM 640 C C . VAL A 1 84 ? 1.571 -0.321 5.703 1.00 93.88 84 VAL A C 1
ATOM 642 O O . VAL A 1 84 ? 1.706 -0.685 6.868 1.00 93.88 84 VAL A O 1
ATOM 645 N N . GLY A 1 85 ? 2.419 -0.682 4.746 1.00 93.12 85 GLY A N 1
ATOM 646 C CA . GLY A 1 85 ? 3.692 -1.336 5.040 1.00 93.12 85 GLY A CA 1
ATOM 647 C C . GLY A 1 85 ? 4.793 -0.327 5.367 1.00 93.12 85 GLY A C 1
ATOM 648 O O . GLY A 1 85 ? 4.786 0.780 4.834 1.00 93.12 85 GLY A O 1
ATOM 649 N N . ASP A 1 86 ? 5.743 -0.687 6.233 1.00 92.00 86 ASP A N 1
ATOM 650 C CA . ASP A 1 86 ? 6.864 0.195 6.601 1.00 92.00 86 ASP A CA 1
ATOM 651 C C . ASP A 1 86 ? 7.893 0.424 5.475 1.00 92.00 86 ASP A C 1
ATOM 653 O O . ASP A 1 86 ? 8.605 1.427 5.498 1.00 92.00 86 ASP A O 1
ATOM 657 N N . GLN A 1 87 ? 7.955 -0.469 4.481 1.00 89.88 87 GLN A N 1
ATOM 658 C CA . GLN A 1 87 ? 8.802 -0.340 3.291 1.00 89.88 87 GLN A CA 1
ATOM 659 C C . GLN A 1 87 ? 8.068 0.318 2.113 1.00 89.88 87 GLN A C 1
ATOM 661 O O . GLN A 1 87 ? 8.668 0.525 1.056 1.00 89.88 87 GLN A O 1
ATOM 666 N N . ASP A 1 88 ? 6.770 0.614 2.244 1.00 86.19 88 ASP A N 1
ATOM 667 C CA . ASP A 1 88 ? 6.045 1.391 1.239 1.00 86.19 88 ASP A CA 1
ATOM 668 C C . ASP A 1 88 ? 6.423 2.874 1.399 1.00 86.19 88 ASP A C 1
ATOM 670 O O . ASP A 1 88 ? 6.325 3.391 2.515 1.00 86.19 88 ASP A O 1
ATOM 674 N N . PRO A 1 89 ? 6.858 3.590 0.340 1.00 79.25 89 PRO A N 1
ATOM 675 C CA . PRO A 1 89 ? 7.086 5.037 0.373 1.00 79.25 89 PRO A CA 1
ATOM 676 C C . PRO A 1 89 ? 5.769 5.821 0.530 1.00 79.25 89 PRO A C 1
ATOM 678 O O . PRO A 1 89 ? 5.360 6.610 -0.326 1.00 79.25 89 PRO A O 1
ATOM 681 N N . PHE A 1 90 ? 5.103 5.618 1.661 1.00 78.44 90 PHE A N 1
ATOM 682 C CA . PHE A 1 90 ? 3.883 6.279 2.062 1.00 78.44 90 PHE A CA 1
ATOM 683 C C . PHE A 1 90 ? 4.227 7.576 2.797 1.00 78.44 90 PHE A C 1
ATOM 685 O O . PHE A 1 90 ? 4.865 7.584 3.850 1.00 78.44 90 PHE A O 1
ATOM 692 N N . ALA A 1 91 ? 3.803 8.709 2.239 1.00 70.81 91 ALA A N 1
ATOM 693 C CA . ALA A 1 91 ? 3.928 9.989 2.922 1.00 70.81 91 ALA A CA 1
ATOM 694 C C . ALA A 1 91 ? 2.881 10.053 4.038 1.00 70.81 91 ALA A C 1
ATOM 696 O O . ALA A 1 91 ? 1.687 10.080 3.733 1.00 70.81 91 ALA A O 1
ATOM 697 N N . ALA A 1 92 ? 3.354 10.093 5.290 1.00 64.00 92 ALA A N 1
ATOM 698 C CA . ALA A 1 92 ? 2.536 10.042 6.498 1.00 64.00 92 ALA A CA 1
ATOM 699 C C . ALA A 1 92 ? 1.267 10.914 6.397 1.00 64.00 92 ALA A C 1
ATOM 701 O O . ALA A 1 92 ? 1.322 12.019 5.832 1.00 64.00 92 ALA A O 1
ATOM 702 N N . PRO A 1 93 ? 0.127 10.435 6.931 1.00 66.50 93 PRO A N 1
ATOM 703 C CA . PRO A 1 93 ? -1.091 11.213 6.944 1.00 66.50 93 PRO A CA 1
ATOM 704 C C . PRO A 1 93 ? -0.898 12.428 7.851 1.00 66.50 93 PRO A C 1
ATOM 706 O O . PRO A 1 93 ? 0.006 12.500 8.681 1.00 66.50 93 PRO A O 1
ATOM 709 N N . ASP A 1 94 ? -1.773 13.402 7.688 1.00 68.00 94 ASP A N 1
ATOM 710 C CA . ASP A 1 94 ? -1.789 14.707 8.344 1.00 68.00 94 ASP A CA 1
ATOM 711 C C . ASP A 1 94 ? -2.147 14.672 9.844 1.00 68.00 94 ASP A C 1
ATOM 713 O O . ASP A 1 94 ? -2.665 15.642 10.389 1.00 68.00 94 ASP A O 1
ATOM 717 N N . GLY A 1 95 ? -1.847 13.560 10.522 1.00 65.81 95 GLY A N 1
ATOM 718 C CA . GLY A 1 95 ? -2.000 13.372 11.966 1.00 65.81 95 GLY A CA 1
ATOM 719 C C . GLY A 1 95 ? -3.429 13.114 12.446 1.00 65.81 95 GLY A C 1
ATOM 720 O O . GLY A 1 95 ? -3.615 12.757 13.603 1.00 65.81 95 GLY A O 1
ATOM 721 N N . THR A 1 96 ? -4.433 13.261 11.581 1.00 71.19 96 THR A N 1
ATOM 722 C CA . THR A 1 96 ? -5.858 13.102 11.924 1.00 71.19 96 THR A CA 1
ATOM 723 C C . THR A 1 96 ? -6.420 11.726 11.576 1.00 71.19 96 THR A C 1
ATOM 725 O O . THR A 1 96 ? -7.438 11.320 12.130 1.00 71.19 96 THR A O 1
ATOM 728 N N . THR A 1 97 ? -5.775 10.995 10.664 1.00 80.69 97 THR A N 1
ATOM 729 C CA . THR A 1 97 ? -6.250 9.682 10.207 1.00 80.69 97 THR A CA 1
ATOM 730 C C . THR A 1 97 ? -5.625 8.566 11.037 1.00 80.6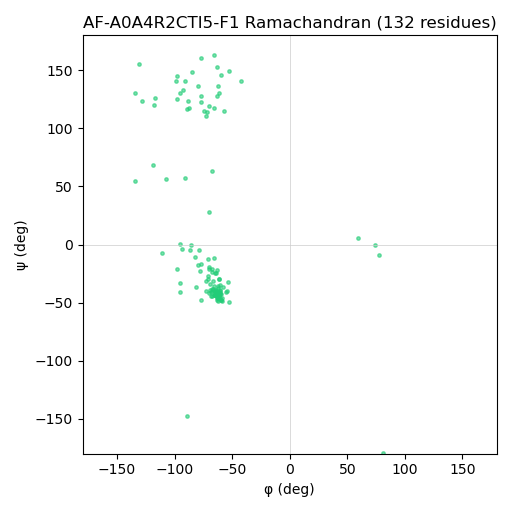9 97 THR A C 1
ATOM 732 O O . THR A 1 97 ? -4.406 8.537 11.211 1.00 80.69 97 THR A O 1
ATOM 735 N N . ASN A 1 98 ? -6.443 7.617 11.502 1.00 87.38 98 ASN A N 1
ATOM 736 C CA . ASN A 1 98 ? -5.938 6.434 12.195 1.00 87.38 98 ASN A CA 1
ATOM 737 C C . ASN A 1 98 ? -5.038 5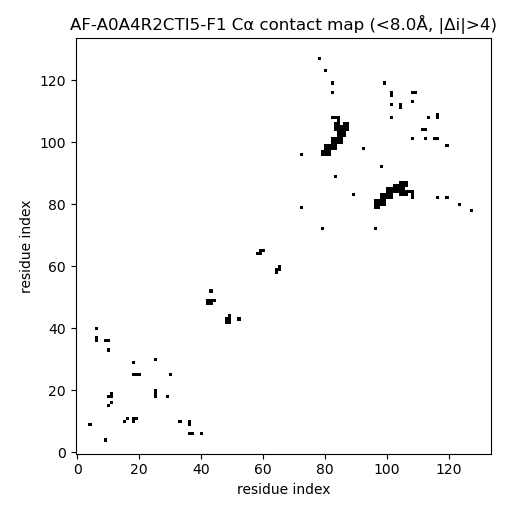.626 11.253 1.00 87.38 98 ASN A C 1
ATOM 739 O O . ASN A 1 98 ? -5.433 5.330 10.125 1.00 87.38 98 ASN A O 1
ATOM 743 N N . LEU A 1 99 ? -3.844 5.266 11.721 1.00 90.56 99 LEU A N 1
ATOM 744 C CA . LEU A 1 99 ? -2.820 4.606 10.918 1.00 90.56 99 LEU A CA 1
ATOM 745 C C . LEU A 1 99 ? -2.223 3.428 11.684 1.00 90.56 99 LEU A C 1
ATOM 747 O O . LEU A 1 99 ? -1.766 3.596 12.813 1.00 90.56 99 LEU A O 1
ATOM 751 N N . THR A 1 100 ? -2.153 2.273 11.032 1.00 93.88 100 THR A N 1
ATOM 752 C CA . THR A 1 100 ? -1.342 1.137 11.474 1.00 93.88 100 THR A CA 1
ATOM 753 C C . THR A 1 100 ? -0.277 0.838 10.428 1.00 93.88 100 THR A C 1
ATOM 755 O O . THR A 1 100 ? -0.587 0.602 9.260 1.00 93.88 100 THR A O 1
ATOM 758 N N . THR A 1 101 ? 0.982 0.805 10.859 1.00 94.62 101 THR A N 1
ATOM 759 C CA . THR A 1 101 ? 2.107 0.391 10.018 1.00 94.62 101 THR A CA 1
ATOM 760 C C . THR A 1 101 ? 2.438 -1.072 10.291 1.00 94.62 101 THR A C 1
ATOM 762 O O . THR A 1 101 ? 2.678 -1.453 11.435 1.00 94.62 101 THR A O 1
ATOM 765 N N . ILE A 1 102 ? 2.460 -1.892 9.243 1.00 95.12 102 ILE A N 1
ATOM 766 C CA . ILE A 1 102 ? 2.834 -3.303 9.295 1.00 95.12 102 ILE A CA 1
ATOM 767 C C . ILE A 1 102 ? 4.351 -3.416 9.080 1.00 95.12 102 ILE A C 1
ATOM 769 O O . ILE A 1 102 ? 4.831 -3.050 8.000 1.00 95.12 102 ILE A O 1
ATOM 773 N N . PRO A 1 103 ? 5.112 -3.912 10.075 1.00 93.88 103 PRO A N 1
ATOM 774 C CA . PRO A 1 103 ? 6.556 -4.065 9.953 1.00 93.88 103 PRO A CA 1
ATOM 775 C C . PRO A 1 103 ? 6.936 -4.985 8.796 1.00 93.88 103 PRO A C 1
ATOM 777 O O . PRO A 1 103 ? 6.249 -5.973 8.539 1.00 93.88 103 PRO A O 1
ATOM 780 N N . THR A 1 104 ? 8.057 -4.699 8.137 1.00 93.31 104 THR A N 1
ATOM 781 C CA . THR A 1 104 ? 8.637 -5.471 7.022 1.00 93.31 104 THR A CA 1
ATOM 782 C C . THR A 1 104 ? 7.754 -5.629 5.777 1.00 93.31 104 THR A C 1
ATOM 784 O O . THR A 1 104 ? 8.131 -6.323 4.829 1.00 93.31 104 THR A O 1
ATOM 787 N N . ALA A 1 105 ? 6.587 -4.985 5.733 1.00 91.88 105 ALA A N 1
ATOM 788 C CA . ALA A 1 105 ? 5.683 -5.042 4.595 1.00 91.88 105 ALA A CA 1
ATOM 789 C C . ALA A 1 105 ? 5.976 -3.915 3.594 1.00 91.88 105 ALA A C 1
ATOM 791 O O . ALA A 1 105 ? 6.242 -2.777 3.968 1.00 91.88 105 ALA A O 1
ATOM 792 N N . GLY A 1 106 ? 5.884 -4.235 2.302 1.00 90.06 106 GLY A N 1
ATOM 793 C CA . GLY A 1 106 ? 5.876 -3.247 1.219 1.00 90.06 106 GLY A CA 1
ATOM 794 C C . GLY A 1 106 ? 4.461 -2.767 0.886 1.00 90.06 106 GLY A C 1
ATOM 795 O O . GLY A 1 106 ? 3.577 -2.753 1.736 1.00 90.06 106 GLY A O 1
ATOM 796 N N . HIS A 1 107 ? 4.222 -2.451 -0.387 1.00 91.00 107 HIS A N 1
ATOM 797 C CA . HIS A 1 107 ? 2.958 -1.874 -0.869 1.00 91.00 107 HIS A CA 1
ATOM 798 C C . HIS A 1 107 ? 1.714 -2.768 -0.692 1.00 91.00 107 HIS A C 1
ATOM 800 O O . HIS A 1 107 ? 0.591 -2.277 -0.673 1.00 91.00 107 HIS A O 1
ATOM 806 N N . ASN A 1 108 ? 1.896 -4.088 -0.564 1.00 89.12 108 ASN A N 1
ATOM 807 C CA . ASN A 1 108 ? 0.800 -5.056 -0.435 1.00 89.12 108 ASN A CA 1
ATOM 808 C C . ASN A 1 108 ? 0.878 -5.823 0.899 1.00 89.12 108 ASN A C 1
ATOM 810 O O . ASN A 1 108 ? 1.174 -7.030 0.910 1.00 89.12 108 ASN A O 1
ATOM 814 N N . PRO A 1 109 ? 0.639 -5.159 2.045 1.00 92.38 109 PRO A N 1
ATOM 815 C CA . PRO A 1 109 ? 0.661 -5.814 3.351 1.00 92.38 109 PRO A CA 1
ATOM 816 C C . PRO A 1 109 ? -0.400 -6.919 3.467 1.00 92.38 109 PRO A C 1
ATOM 818 O O . PRO A 1 109 ? -0.161 -7.922 4.129 1.00 92.38 109 PRO A O 1
ATOM 821 N N . GLN A 1 110 ? -1.533 -6.803 2.767 1.00 93.06 110 GLN A N 1
ATOM 822 C CA . GLN A 1 110 ? -2.613 -7.798 2.760 1.00 93.06 110 GLN A CA 1
ATOM 823 C C . GLN A 1 110 ? -2.214 -9.143 2.141 1.00 93.06 110 GLN A C 1
ATOM 825 O O . GLN A 1 110 ? -2.823 -10.159 2.456 1.00 93.06 110 GLN A O 1
ATOM 830 N N . LEU A 1 111 ? -1.202 -9.153 1.269 1.00 92.50 111 LEU A N 1
ATOM 831 C CA . LEU A 1 111 ? -0.690 -10.380 0.654 1.00 92.50 111 LEU A CA 1
ATOM 832 C C . LEU A 1 111 ? 0.510 -10.934 1.426 1.00 92.50 111 LEU A C 1
ATOM 834 O O . LEU A 1 111 ? 0.617 -12.139 1.614 1.00 92.50 111 LEU A O 1
ATOM 838 N N . SER A 1 112 ? 1.404 -10.052 1.883 1.00 90.50 112 SER A N 1
ATOM 839 C CA . SER A 1 112 ? 2.643 -10.449 2.567 1.00 90.50 112 SER A CA 1
A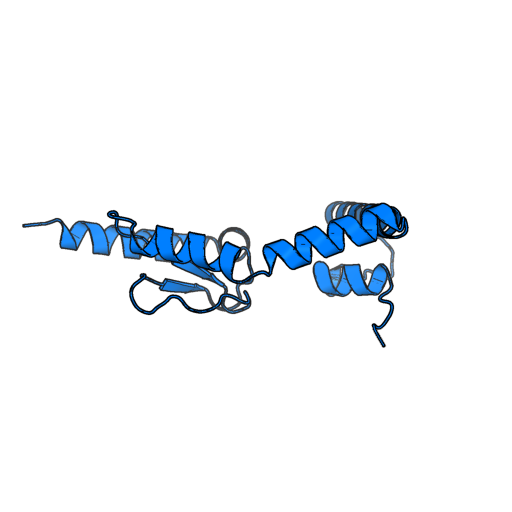TOM 840 C C . SER A 1 112 ? 2.447 -10.781 4.050 1.00 90.50 112 SER A C 1
ATOM 842 O O . SER A 1 112 ? 3.076 -11.703 4.556 1.00 90.50 112 SER A O 1
ATOM 844 N N . HIS A 1 113 ? 1.563 -10.060 4.745 1.00 94.62 113 HIS A N 1
ATOM 845 C CA . HIS A 1 113 ? 1.329 -10.167 6.188 1.00 94.62 113 HIS A CA 1
ATOM 846 C C . HIS A 1 113 ? -0.176 -10.209 6.525 1.00 94.62 113 HIS A C 1
ATOM 848 O O . HIS A 1 113 ? -0.657 -9.418 7.347 1.00 94.62 113 HIS A O 1
ATOM 854 N N . PRO A 1 114 ? -0.949 -11.136 5.928 1.00 96.12 114 PRO A N 1
ATOM 855 C CA . PRO A 1 114 ? -2.410 -11.149 6.035 1.00 96.12 114 PRO A CA 1
ATOM 856 C C . PRO A 1 114 ? -2.908 -11.237 7.484 1.00 96.12 114 PRO A C 1
ATOM 858 O O . PRO A 1 114 ? -3.887 -10.585 7.839 1.00 96.12 114 PRO A O 1
ATOM 861 N N . ALA A 1 115 ? -2.215 -11.989 8.348 1.00 97.00 115 ALA A N 1
ATOM 862 C CA . ALA A 1 115 ? -2.583 -12.124 9.757 1.00 97.00 115 ALA A CA 1
ATOM 863 C C . ALA A 1 115 ? -2.463 -10.797 10.529 1.00 97.00 115 ALA A C 1
ATOM 865 O O . ALA A 1 115 ? -3.344 -10.461 11.321 1.00 97.00 115 ALA A O 1
ATOM 866 N N . LEU A 1 116 ? -1.406 -10.019 10.270 1.00 96.12 116 LEU A N 1
ATOM 867 C CA . LEU A 1 116 ? -1.207 -8.718 10.913 1.00 96.12 116 LEU A CA 1
ATOM 868 C C . LEU A 1 116 ? -2.236 -7.697 10.417 1.00 96.12 116 LEU A C 1
ATOM 870 O O . LEU A 1 116 ? -2.787 -6.941 11.215 1.00 96.12 116 LEU A O 1
ATOM 874 N N . VAL A 1 117 ? -2.560 -7.728 9.122 1.00 96.50 117 VAL A N 1
ATOM 875 C CA . VAL A 1 117 ? -3.628 -6.894 8.552 1.00 96.50 117 VAL A CA 1
ATOM 876 C C . VAL A 1 117 ? -4.983 -7.241 9.169 1.00 96.50 117 VAL A C 1
ATOM 878 O O . VAL A 1 117 ? -5.707 -6.345 9.598 1.00 96.50 117 VAL A O 1
ATOM 881 N N . ALA A 1 118 ? -5.317 -8.528 9.288 1.00 97.44 118 ALA A N 1
ATOM 882 C CA . ALA A 1 118 ? -6.566 -8.961 9.912 1.00 97.44 118 ALA A CA 1
ATOM 883 C C . ALA A 1 118 ? -6.666 -8.513 11.382 1.00 97.44 118 ALA A C 1
ATOM 885 O O . ALA A 1 118 ? -7.719 -8.039 11.814 1.00 97.44 118 ALA A O 1
ATOM 886 N N . ALA A 1 119 ? -5.571 -8.609 12.141 1.00 96.81 119 ALA A N 1
ATOM 887 C CA . ALA A 1 119 ? -5.517 -8.137 13.523 1.00 96.81 119 ALA A CA 1
ATOM 888 C C . ALA A 1 119 ? -5.722 -6.616 13.629 1.00 96.81 119 ALA A C 1
ATOM 890 O O . ALA A 1 119 ? -6.471 -6.161 14.497 1.00 96.81 119 ALA A O 1
ATOM 891 N N . ALA A 1 120 ? -5.117 -5.836 12.728 1.00 95.56 120 ALA A N 1
ATOM 892 C CA . ALA A 1 120 ? -5.300 -4.387 12.669 1.00 95.56 120 ALA A CA 1
ATOM 893 C C . ALA A 1 120 ? -6.761 -4.010 12.363 1.00 95.56 120 ALA A C 1
ATOM 895 O O . ALA A 1 120 ? -7.347 -3.194 13.075 1.00 95.56 120 ALA A O 1
ATOM 896 N N . ILE A 1 121 ? -7.384 -4.670 11.376 1.00 95.75 121 ILE A N 1
ATOM 897 C CA . ILE A 1 121 ? -8.804 -4.470 11.034 1.00 95.75 121 ILE A CA 1
ATOM 898 C C . ILE A 1 121 ? -9.696 -4.770 12.240 1.00 95.75 121 ILE A C 1
ATOM 900 O O . ILE A 1 121 ? -10.559 -3.964 12.585 1.00 95.75 121 ILE A O 1
ATOM 904 N N . LYS A 1 122 ? -9.479 -5.914 12.902 1.00 95.88 122 LYS A N 1
ATOM 905 C CA . LYS A 1 122 ? -10.258 -6.309 14.081 1.00 95.88 122 LYS A CA 1
ATOM 906 C C . LYS A 1 122 ? -10.133 -5.280 15.205 1.00 95.88 122 LYS A C 1
ATOM 908 O O . LYS A 1 122 ? -11.143 -4.840 15.740 1.00 95.88 122 LYS A O 1
ATOM 913 N N . THR A 1 123 ? -8.907 -4.864 15.514 1.00 94.81 123 THR A N 1
ATOM 914 C CA . THR A 1 123 ? -8.627 -3.890 16.578 1.00 94.81 123 THR A CA 1
ATOM 915 C C . THR A 1 123 ? -9.352 -2.569 16.327 1.00 94.81 123 THR A C 1
ATOM 917 O O . THR A 1 123 ? -10.003 -2.044 17.226 1.00 94.81 123 THR A O 1
ATOM 920 N N . PHE A 1 124 ? -9.304 -2.056 15.095 1.00 93.56 124 PHE A N 1
ATOM 921 C CA . PHE A 1 124 ? -9.996 -0.819 14.742 1.00 93.56 124 PHE A CA 1
ATOM 922 C C . PHE A 1 124 ? -11.527 -0.961 14.778 1.00 93.56 124 PHE A C 1
ATOM 924 O O . PHE A 1 124 ? -12.228 -0.068 15.259 1.00 93.56 124 PHE A O 1
ATOM 931 N N . ALA A 1 125 ? -12.060 -2.094 14.312 1.00 91.12 125 ALA A N 1
ATOM 932 C CA . ALA A 1 125 ? -13.493 -2.382 14.376 1.00 91.12 125 ALA A CA 1
ATOM 933 C C . ALA A 1 125 ? -14.008 -2.456 15.825 1.00 91.12 125 ALA A C 1
ATOM 935 O O . ALA A 1 125 ? -15.121 -2.026 16.119 1.00 91.12 125 ALA A O 1
ATOM 936 N N . ASP A 1 126 ? -13.203 -2.982 16.746 1.00 92.69 126 ASP A N 1
ATOM 937 C CA . ASP A 1 126 ? -13.561 -3.045 18.163 1.00 92.69 126 ASP A CA 1
ATOM 938 C C . ASP A 1 126 ? -13.498 -1.653 18.818 1.00 92.69 126 ASP A C 1
ATOM 940 O O . ASP A 1 126 ? -14.404 -1.283 19.562 1.00 92.69 126 ASP A O 1
ATOM 944 N N . GLN A 1 127 ? -12.499 -0.832 18.474 1.00 88.00 127 GLN A N 1
ATOM 945 C CA . GLN A 1 127 ? -12.391 0.555 18.947 1.00 88.00 127 GLN A CA 1
ATOM 946 C C . GLN A 1 127 ? -13.557 1.432 18.480 1.00 88.00 127 GLN A C 1
ATOM 948 O O . GLN A 1 127 ? -14.123 2.1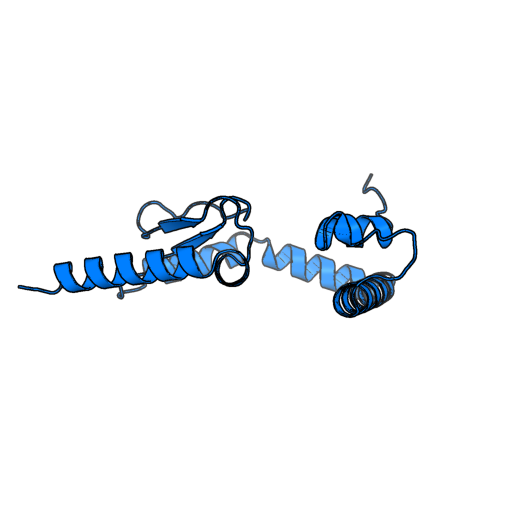77 19.274 1.00 88.00 127 GLN A O 1
ATOM 953 N N . THR A 1 128 ? -13.931 1.334 17.204 1.00 87.50 128 THR A N 1
ATOM 954 C CA . THR A 1 128 ? -15.047 2.108 16.639 1.00 87.50 128 THR A CA 1
ATOM 955 C C . THR A 1 128 ? -16.383 1.717 17.269 1.00 87.50 128 THR A C 1
ATOM 957 O O . THR A 1 128 ? -17.137 2.603 17.651 1.00 87.50 128 THR A O 1
ATOM 960 N N . ARG A 1 129 ? -16.630 0.421 17.511 1.00 87.06 129 ARG A N 1
ATOM 961 C CA . ARG A 1 129 ? -17.831 -0.042 18.233 1.00 87.06 129 ARG A CA 1
ATOM 962 C C . ARG A 1 129 ? -17.921 0.460 19.676 1.00 87.06 129 ARG A C 1
ATOM 964 O O . ARG A 1 129 ? -19.013 0.776 20.140 1.00 87.06 129 ARG A O 1
ATOM 971 N N . CYS A 1 130 ? -16.796 0.549 20.388 1.00 76.69 130 CYS A N 1
ATOM 972 C CA . CYS A 1 130 ? -16.776 1.091 21.750 1.00 76.69 130 CYS A CA 1
ATOM 973 C C . CYS A 1 130 ? -17.105 2.592 21.798 1.00 76.69 130 CYS A C 1
ATOM 975 O O . CYS A 1 130 ? -17.688 3.045 22.775 1.00 76.69 130 CYS A O 1
ATOM 977 N N . LEU A 1 131 ? -16.755 3.355 20.758 1.00 72.50 131 LEU A N 1
ATOM 978 C CA . LEU A 1 131 ? -17.042 4.794 20.672 1.00 72.50 131 LEU A CA 1
ATOM 979 C C . LEU A 1 131 ? -18.507 5.101 20.318 1.00 72.50 131 LEU A C 1
ATOM 981 O O . LEU A 1 131 ? -18.959 6.222 20.526 1.00 72.50 131 LEU A O 1
ATOM 985 N N . GLU A 1 132 ? -19.240 4.118 19.797 1.00 68.62 132 GLU A N 1
ATOM 986 C CA . GLU A 1 132 ? -20.657 4.231 19.426 1.00 68.62 132 GLU A CA 1
ATOM 987 C C . GLU A 1 132 ? -21.617 3.741 20.530 1.00 68.62 132 GLU A C 1
ATOM 989 O O . GLU A 1 132 ? -22.834 3.787 20.350 1.00 68.62 132 GLU A O 1
ATOM 994 N N . SER A 1 133 ? -21.097 3.279 21.676 1.00 53.06 133 SER A N 1
ATOM 995 C CA . SER A 1 133 ? -21.917 2.889 22.832 1.00 53.06 133 SER A CA 1
ATOM 996 C C . SER A 1 133 ? -22.181 4.105 23.744 1.00 53.06 133 SER A C 1
ATOM 998 O O . SER A 1 133 ? -21.210 4.744 24.151 1.00 53.06 133 SER A O 1
ATOM 1000 N N . PRO A 1 134 ? -23.455 4.452 24.028 1.00 52.62 134 PRO A N 1
ATOM 1001 C CA . PRO A 1 134 ? -23.853 5.664 24.757 1.00 52.62 134 PRO A CA 1
ATOM 1002 C C . PRO A 1 134 ? -23.511 5.656 26.252 1.00 52.62 134 PRO A C 1
ATOM 1004 O O . PRO A 1 134 ? -23.454 4.559 26.854 1.00 52.62 134 PRO A O 1
#

Secondary structure (DSSP, 8-state):
------HHHHHHHHH-GGG--TTS---HHHHHHHHHHHHHHHHHTSHHHHHHHHHHHHHHHSHHHHHHHHHHHHH--S--EEEEETTS------SSSEEEEETT--S-HHHH-HHHHHHHHHHHHHHHHHHT--

Solvent-accessible surface area (backbone atoms only — not comparable to full-atom values): 8153 Å² total; per-residue (Å²): 131,86,80,85,74,50,71,68,56,49,44,38,73,74,66,35,76,82,65,66,50,89,85,70,75,52,54,72,66,53,50,52,51,49,52,50,51,53,53,50,53,57,51,45,69,39,68,74,46,34,52,49,53,51,49,52,54,52,54,68,64,33,65,73,64,58,45,50,61,54,51,52,59,70,69,47,89,61,96,62,74,47,76,45,18,64,67,30,97,68,80,77,72,92,79,79,61,48,73,47,72,40,80,92,18,37,90,55,31,68,77,77,41,42,70,61,47,53,51,51,53,51,54,52,54,53,54,55,55,60,73,71,58,131

Sequence (134 aa):
MLRRATVAQLAQSLLGPASLDPDGIGSPETQAARHAIESAATHLRRPGAARRTAQWLHDAQQRAERSNPRELLRSCRVPAHLIVGDQDPFAAPDGTTNLTTIPTAGHNPQLSHPALVAAAIKTFADQTRCLESP

Nearest PDB structures (foldseek):
  2q05-assembly1_D  TM=4.507E-01  e=2.373E+00  Vaccinia virus WR
  5ncr-assembly1_A  TM=4.474E-01  e=7.342E+00  Orf virus
  5vc2-assembly1_A  TM=4.576E-01  e=8.386E+00  Helicobacter pylori G27

pLDDT: mean 79.54, std 12.85, range [40.5, 97.44]